Protein AF-A0A0B6XZX4-F1 (afdb_monomer)

Foldseek 3Di:
DDDDDDDDDDPPPPPDPDDPPDPDDPQAEDEQEQDPDCSVVVSVVVVVVCVVVVPNYDYDYDD

Structure (mmCIF, N/CA/C/O backbone):
data_AF-A0A0B6XZX4-F1
#
_entry.id   AF-A0A0B6XZX4-F1
#
loop_
_atom_site.group_PDB
_atom_site.id
_atom_site.type_symbol
_atom_site.label_atom_id
_atom_site.label_alt_id
_atom_site.label_comp_id
_atom_site.label_asym_id
_atom_site.label_entity_id
_atom_site.label_seq_id
_atom_site.pdbx_PDB_ins_code
_atom_site.Cartn_x
_atom_site.Cartn_y
_atom_site.Cartn_z
_atom_site.occupancy
_atom_site.B_iso_or_equiv
_atom_site.auth_seq_id
_atom_site.auth_comp_id
_atom_site.auth_asym_id
_atom_site.auth_atom_id
_atom_site.pdbx_PDB_model_num
ATOM 1 N N . MET A 1 1 ? -46.213 -6.237 43.523 1.00 45.03 1 MET A N 1
ATOM 2 C CA . MET A 1 1 ? -47.267 -5.901 42.540 1.00 45.03 1 MET A CA 1
ATOM 3 C C . MET A 1 1 ? -46.825 -4.641 41.796 1.00 45.03 1 MET A C 1
ATOM 5 O O . MET A 1 1 ? -47.136 -3.542 42.226 1.00 45.03 1 MET A O 1
ATOM 9 N N . LEU A 1 2 ? -45.997 -4.786 40.756 1.00 44.91 2 LEU A N 1
ATOM 10 C CA . LEU A 1 2 ? -45.477 -3.664 39.961 1.00 44.91 2 LEU A CA 1
ATOM 11 C C . LEU A 1 2 ? -45.891 -3.874 38.503 1.00 44.91 2 LEU A C 1
ATOM 13 O O . LEU A 1 2 ? -45.745 -4.968 37.958 1.00 44.91 2 LEU A O 1
ATOM 17 N N . LYS A 1 3 ? -46.523 -2.844 37.935 1.00 47.75 3 LYS A N 1
ATOM 18 C CA . LYS A 1 3 ? -47.250 -2.887 36.666 1.00 47.75 3 LYS A CA 1
ATOM 19 C C . LYS A 1 3 ? -46.278 -2.887 35.484 1.00 47.75 3 LYS A C 1
ATOM 21 O O . LYS A 1 3 ? -45.437 -2.007 35.349 1.00 47.75 3 LYS A O 1
ATOM 26 N N . LYS A 1 4 ? -46.462 -3.880 34.618 1.00 52.94 4 LYS A N 1
ATOM 27 C CA . LYS A 1 4 ? -45.904 -4.018 33.273 1.00 52.94 4 LYS A CA 1
ATOM 28 C 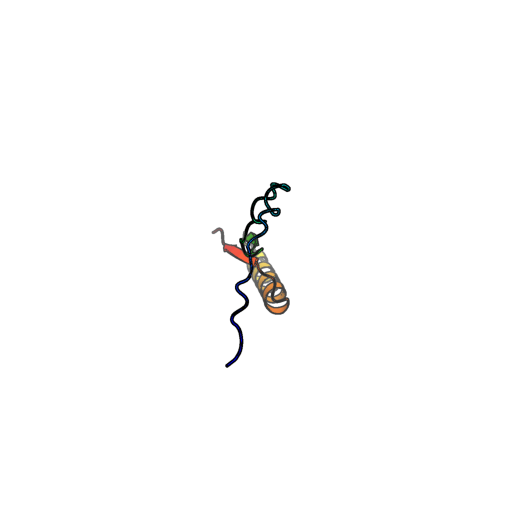C . LYS A 1 4 ? -46.458 -2.874 32.410 1.00 52.94 4 LYS A C 1
ATOM 30 O O . LYS A 1 4 ? -47.666 -2.825 32.196 1.00 52.94 4 LYS A O 1
ATOM 35 N N . VAL A 1 5 ? -45.612 -1.965 31.929 1.00 51.19 5 VAL A N 1
ATOM 36 C CA . VAL A 1 5 ? -45.974 -1.042 30.840 1.00 51.19 5 VAL A CA 1
ATOM 37 C C . VAL A 1 5 ? -45.163 -1.463 29.628 1.00 51.19 5 VAL A C 1
ATOM 39 O O . VAL A 1 5 ? -43.946 -1.318 29.576 1.00 51.19 5 VAL A O 1
ATOM 42 N N . ILE A 1 6 ? -45.867 -2.098 28.700 1.00 51.66 6 ILE A N 1
ATOM 43 C CA . ILE A 1 6 ? -45.359 -2.556 27.415 1.00 51.66 6 ILE A CA 1
ATOM 44 C C . ILE A 1 6 ? -45.236 -1.315 26.526 1.00 51.66 6 ILE A C 1
ATOM 46 O O . ILE A 1 6 ? -46.193 -0.557 26.382 1.00 51.66 6 ILE A O 1
ATOM 50 N N . CYS A 1 7 ? -44.047 -1.095 25.967 1.00 37.03 7 CYS A N 1
ATOM 51 C CA . CYS A 1 7 ? -43.784 -0.050 24.983 1.00 37.03 7 CYS A CA 1
ATOM 52 C C . CYS A 1 7 ? -44.622 -0.318 23.718 1.00 37.03 7 CYS A C 1
ATOM 54 O O . CYS A 1 7 ? -44.473 -1.362 23.083 1.00 37.03 7 CYS A O 1
ATOM 56 N N . SER A 1 8 ? -45.524 0.606 23.377 1.00 49.25 8 SER A N 1
ATOM 57 C CA . SER A 1 8 ? -46.333 0.566 22.155 1.00 49.25 8 SER A CA 1
ATOM 58 C C . SER A 1 8 ? -45.534 1.169 21.000 1.00 49.25 8 SER A C 1
ATOM 60 O O . SER A 1 8 ? -45.180 2.346 21.032 1.00 49.25 8 SER A O 1
ATOM 62 N N . SER A 1 9 ? -45.247 0.352 19.984 1.00 52.16 9 SER A N 1
ATOM 63 C CA . SER A 1 9 ? -44.575 0.757 18.744 1.00 52.16 9 SER A CA 1
ATOM 64 C C . SER A 1 9 ? -45.360 1.840 18.001 1.00 52.16 9 SER A C 1
ATOM 66 O O . SER A 1 9 ? -46.399 1.550 17.412 1.00 52.16 9 SER A O 1
ATOM 68 N N . ASN A 1 10 ? -44.822 3.060 17.950 1.00 49.88 10 ASN A N 1
ATOM 69 C CA . ASN A 1 10 ? -45.223 4.071 16.973 1.00 49.88 10 ASN A CA 1
ATOM 70 C C . ASN A 1 10 ? -44.232 4.052 15.802 1.00 49.88 10 ASN A C 1
ATOM 72 O O . ASN A 1 10 ? -43.107 4.543 15.882 1.00 49.88 10 ASN A O 1
ATOM 76 N N . ASN A 1 11 ? -44.677 3.433 14.711 1.00 55.19 11 ASN A N 1
ATOM 77 C CA . ASN A 1 11 ? -43.956 3.236 13.457 1.00 55.19 11 ASN A CA 1
ATOM 78 C C . ASN A 1 11 ? -43.920 4.538 12.626 1.00 55.19 11 ASN A C 1
ATOM 80 O O . ASN A 1 11 ? -44.666 4.689 11.664 1.00 55.19 11 ASN A O 1
ATOM 84 N N . VAL A 1 12 ? -43.055 5.491 12.989 1.00 51.41 12 VAL A N 1
ATOM 85 C CA . VAL A 1 12 ? -42.802 6.711 12.180 1.00 51.41 12 VAL A CA 1
ATOM 86 C C . VAL A 1 12 ? -41.404 6.757 11.548 1.00 51.41 12 VAL A C 1
ATOM 88 O O . VAL A 1 12 ? -41.079 7.690 10.821 1.00 51.41 12 VAL A O 1
ATOM 91 N N . ALA A 1 13 ? -40.578 5.725 11.727 1.00 49.91 13 ALA A N 1
ATOM 92 C CA . ALA A 1 13 ? -39.201 5.692 11.222 1.00 49.91 13 ALA A CA 1
ATOM 93 C C . ALA A 1 13 ? -39.060 5.188 9.762 1.00 49.91 13 ALA A C 1
ATOM 95 O O . ALA A 1 13 ? -38.055 4.571 9.423 1.00 49.91 13 ALA A O 1
ATOM 96 N N . LYS A 1 14 ? -40.053 5.421 8.885 1.00 52.97 14 LYS A N 1
ATOM 97 C CA . LYS A 1 14 ? -40.038 4.955 7.474 1.00 52.97 14 LYS A CA 1
ATOM 98 C C . LYS A 1 14 ? -40.082 6.081 6.423 1.00 52.97 14 LYS A C 1
ATOM 100 O O . LYS A 1 14 ? -40.394 5.820 5.269 1.00 52.97 14 LYS A O 1
ATOM 105 N N . ILE A 1 15 ? -39.770 7.328 6.789 1.00 59.09 15 ILE A N 1
ATOM 106 C CA . ILE A 1 15 ? -39.885 8.483 5.867 1.00 59.09 15 ILE A CA 1
ATOM 107 C C . ILE A 1 15 ? -38.560 9.091 5.385 1.00 59.09 15 ILE A C 1
ATOM 109 O O . ILE A 1 15 ? -38.589 10.043 4.613 1.00 59.09 15 ILE A O 1
ATOM 113 N N . ILE A 1 16 ? -37.399 8.534 5.745 1.00 59.12 16 ILE A N 1
ATOM 114 C CA . ILE A 1 16 ? -36.119 8.939 5.140 1.00 59.12 16 ILE A CA 1
ATOM 115 C C . ILE A 1 16 ? -35.352 7.712 4.647 1.00 59.12 16 ILE A C 1
ATOM 117 O O . ILE A 1 16 ? -34.717 6.991 5.409 1.00 59.12 16 ILE A O 1
ATOM 121 N N . GLY A 1 17 ? -35.440 7.446 3.344 1.00 49.28 17 GLY A N 1
ATOM 122 C CA . GLY A 1 17 ? -34.696 6.388 2.664 1.00 49.28 17 GLY A CA 1
ATOM 123 C C . GLY A 1 17 ? -33.194 6.671 2.611 1.00 49.28 17 GLY A C 1
ATOM 124 O O . GLY A 1 17 ? -32.657 6.975 1.550 1.00 49.28 17 GLY A O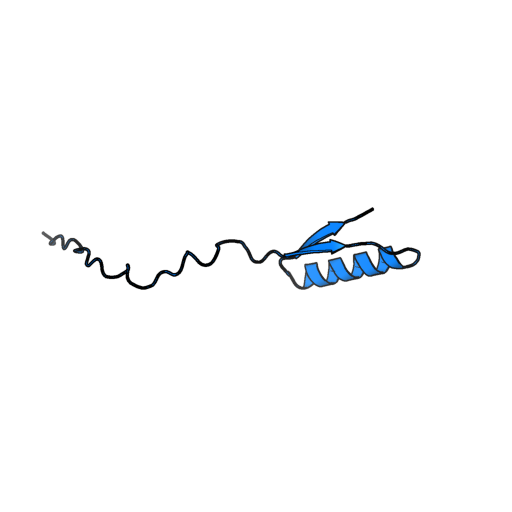 1
ATOM 125 N N . ARG A 1 18 ? -32.495 6.549 3.740 1.00 56.91 18 ARG A N 1
ATOM 126 C CA . ARG A 1 18 ? -31.048 6.338 3.744 1.00 56.91 18 ARG A CA 1
ATOM 127 C C . ARG A 1 18 ? -30.839 4.842 3.956 1.00 56.91 18 ARG A C 1
ATOM 129 O O . ARG A 1 18 ? -31.126 4.324 5.031 1.00 56.91 18 ARG A O 1
ATOM 136 N N . ALA A 1 19 ? -30.383 4.147 2.913 1.00 62.94 19 ALA A N 1
ATOM 137 C CA . ALA A 1 19 ? -29.752 2.839 3.069 1.00 62.94 19 ALA A CA 1
ATOM 138 C C . ALA A 1 19 ? -28.751 2.901 4.243 1.00 62.94 19 ALA A C 1
ATOM 140 O O . ALA A 1 19 ? -28.193 3.984 4.469 1.00 62.94 19 ALA A O 1
ATOM 141 N N . PRO A 1 20 ? -28.519 1.807 4.997 1.00 55.78 20 PRO A N 1
ATOM 142 C CA . PRO A 1 20 ? -27.468 1.808 6.007 1.00 55.78 20 PRO A CA 1
ATOM 143 C C . PRO A 1 20 ? -26.188 2.291 5.325 1.00 55.78 20 PRO A C 1
ATOM 145 O O . PRO A 1 20 ? -25.760 1.701 4.332 1.00 55.78 20 PRO A O 1
ATOM 148 N N . LEU A 1 21 ? -25.657 3.431 5.787 1.00 58.06 21 LEU A N 1
ATOM 149 C CA . LEU A 1 21 ? -24.385 3.962 5.315 1.00 58.06 21 LEU A CA 1
ATOM 150 C C . LEU A 1 21 ? -23.399 2.813 5.487 1.00 58.06 21 LEU A C 1
ATOM 152 O O . LEU A 1 21 ? -23.247 2.310 6.599 1.00 58.06 21 LEU A O 1
ATOM 156 N N . SER A 1 22 ? -22.907 2.315 4.358 1.00 58.50 22 SER A N 1
ATOM 157 C CA . SER A 1 22 ? -22.301 0.999 4.224 1.00 58.50 22 SER A CA 1
ATOM 158 C C . SER A 1 22 ? -21.382 0.702 5.404 1.00 58.50 22 SER A C 1
ATOM 160 O O . SER A 1 22 ? -20.417 1.427 5.629 1.00 58.50 22 SER A O 1
ATOM 162 N N . SER A 1 23 ? -21.680 -0.359 6.149 1.00 63.00 23 SER A N 1
ATOM 163 C CA . SER A 1 23 ? -20.905 -0.844 7.295 1.00 63.00 23 SER A CA 1
ATOM 164 C C . SER A 1 23 ? -19.555 -1.448 6.885 1.00 63.00 23 SER A C 1
ATOM 166 O O . SER A 1 23 ? -19.094 -2.407 7.500 1.00 63.00 23 SER A O 1
ATOM 168 N N . VAL A 1 24 ? -18.948 -0.947 5.808 1.00 64.31 24 VAL A N 1
ATOM 169 C CA . VAL A 1 24 ? -17.593 -1.321 5.421 1.00 64.31 24 VAL A CA 1
ATOM 170 C C . VAL A 1 24 ? -16.671 -0.556 6.369 1.00 64.31 24 VAL A C 1
ATOM 172 O O . VAL A 1 24 ? -16.816 0.667 6.460 1.00 64.31 24 VAL A O 1
ATOM 175 N N . PRO A 1 25 ? -15.757 -1.213 7.103 1.00 60.41 25 PRO A N 1
ATOM 176 C CA . PRO A 1 25 ? -14.647 -0.478 7.696 1.00 60.41 25 PRO A CA 1
ATOM 177 C C . PRO A 1 25 ? -13.981 0.326 6.571 1.00 60.41 25 PRO A C 1
ATOM 179 O O . PRO A 1 25 ? -13.827 -0.200 5.469 1.00 60.41 25 PRO A O 1
ATOM 182 N N . ASP A 1 26 ? -13.628 1.592 6.808 1.00 72.94 26 ASP A N 1
ATOM 183 C CA . ASP A 1 26 ? -12.979 2.467 5.811 1.00 72.94 26 ASP A CA 1
ATOM 184 C C . ASP A 1 26 ? -11.514 2.043 5.575 1.00 72.94 26 ASP A C 1
ATOM 186 O O . ASP A 1 26 ? -10.604 2.862 5.529 1.00 72.94 26 ASP A O 1
ATOM 190 N N . THR A 1 27 ? -11.273 0.733 5.474 1.00 80.00 27 THR A N 1
ATOM 191 C CA . THR A 1 27 ? -9.997 0.151 5.091 1.00 80.00 27 THR A CA 1
ATOM 192 C C . THR A 1 27 ? -9.829 0.342 3.597 1.00 80.00 27 THR A C 1
ATOM 194 O O . THR A 1 27 ? -10.569 -0.223 2.788 1.00 80.00 27 THR A O 1
ATOM 197 N N . ARG A 1 28 ? -8.866 1.179 3.219 1.00 85.06 28 ARG A N 1
ATOM 198 C CA . ARG A 1 28 ? -8.573 1.464 1.815 1.00 85.06 28 ARG A CA 1
ATOM 199 C C . ARG A 1 28 ? -7.510 0.495 1.317 1.00 85.06 28 ARG A C 1
ATOM 201 O O . ARG A 1 28 ? -6.413 0.451 1.864 1.00 85.06 28 ARG A O 1
ATOM 208 N N . ARG A 1 29 ? -7.851 -0.266 0.273 1.00 87.88 29 ARG A N 1
ATOM 209 C CA . ARG A 1 29 ? -6.902 -1.122 -0.448 1.00 87.88 29 ARG A CA 1
ATOM 210 C C . ARG A 1 29 ? -6.090 -0.253 -1.400 1.00 87.88 29 ARG A C 1
ATOM 212 O O . ARG A 1 29 ? -6.671 0.444 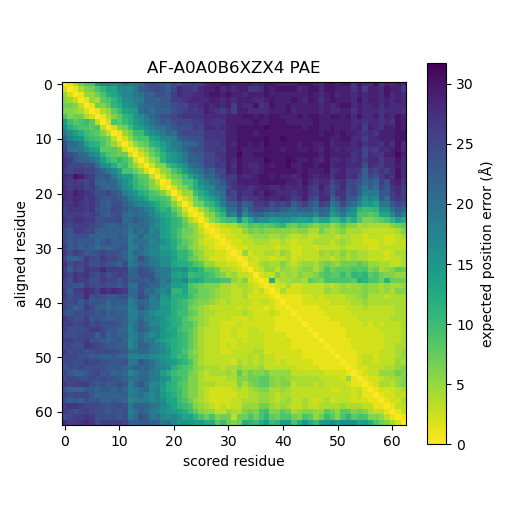-2.233 1.00 87.88 29 ARG A O 1
ATOM 219 N N . VAL A 1 30 ? -4.773 -0.267 -1.241 1.00 88.19 30 VAL A N 1
ATOM 220 C CA . VAL A 1 30 ? -3.832 0.522 -2.036 1.00 88.19 30 VAL A CA 1
ATOM 221 C C . VAL A 1 30 ? -2.786 -0.412 -2.624 1.00 88.19 30 VAL A C 1
ATOM 223 O O . VAL A 1 30 ? -2.173 -1.209 -1.918 1.00 88.19 30 VAL A O 1
ATOM 226 N N . THR A 1 31 ? -2.583 -0.295 -3.928 1.00 89.75 31 THR A N 1
ATOM 227 C CA . THR A 1 31 ? -1.578 -1.056 -4.663 1.00 89.75 31 THR A CA 1
ATOM 228 C C . THR A 1 31 ? -0.206 -0.415 -4.477 1.00 89.75 31 THR A C 1
ATOM 230 O O . THR A 1 31 ? -0.046 0.779 -4.742 1.00 89.75 31 THR A O 1
ATOM 233 N N . LEU A 1 32 ? 0.777 -1.194 -4.027 1.00 87.12 32 LEU A N 1
ATOM 234 C CA . LEU A 1 32 ? 2.154 -0.742 -3.847 1.00 87.12 32 LEU A CA 1
ATOM 235 C C . LEU A 1 32 ? 3.038 -1.380 -4.918 1.00 87.12 32 LEU A C 1
ATOM 237 O O . LEU A 1 32 ? 3.174 -2.598 -4.969 1.00 87.12 32 LEU A O 1
ATOM 241 N N . ILE A 1 33 ? 3.643 -0.540 -5.755 1.00 88.25 33 ILE A N 1
ATOM 242 C CA . ILE A 1 33 ? 4.589 -0.964 -6.788 1.00 88.25 33 ILE A CA 1
ATOM 243 C C . ILE A 1 33 ? 5.985 -0.567 -6.301 1.00 88.25 33 ILE A C 1
ATOM 245 O O . ILE A 1 33 ? 6.305 0.629 -6.315 1.00 88.25 33 ILE A O 1
ATOM 249 N N . PRO A 1 34 ? 6.804 -1.519 -5.824 1.00 80.75 34 PRO A N 1
ATOM 250 C CA . PRO A 1 34 ? 8.185 -1.235 -5.483 1.00 80.75 34 PRO A CA 1
ATOM 251 C C . PRO A 1 34 ? 8.929 -0.929 -6.788 1.00 80.75 34 PRO A C 1
ATOM 253 O O . PRO A 1 34 ? 9.099 -1.789 -7.644 1.00 80.75 34 PRO A O 1
ATOM 256 N N . GLY A 1 35 ? 9.312 0.334 -6.987 1.00 83.50 35 GLY A N 1
ATOM 257 C CA . GLY A 1 35 ? 10.163 0.714 -8.119 1.00 83.50 35 GLY A CA 1
ATOM 258 C C . GLY A 1 35 ? 11.540 0.035 -8.057 1.00 83.50 35 GLY A C 1
ATOM 259 O O . GLY A 1 35 ? 11.856 -0.664 -7.100 1.00 83.50 35 GLY A O 1
ATOM 260 N N . ASP A 1 36 ? 12.392 0.285 -9.050 1.00 82.69 36 ASP A N 1
ATOM 261 C CA . ASP A 1 36 ? 13.749 -0.282 -9.109 1.00 82.69 36 ASP A CA 1
ATOM 262 C C . ASP A 1 36 ? 14.780 0.579 -8.339 1.00 82.69 36 ASP A C 1
ATOM 264 O O . ASP A 1 36 ? 14.555 1.762 -8.052 1.00 82.69 36 ASP A O 1
ATOM 268 N N . GLY A 1 37 ? 15.928 0.000 -7.988 1.00 88.44 37 GLY A N 1
ATOM 269 C CA . GLY A 1 37 ? 16.977 0.659 -7.206 1.00 88.44 37 GLY A CA 1
ATOM 270 C C . GLY A 1 37 ? 16.586 0.854 -5.738 1.00 88.44 37 GLY A C 1
ATOM 271 O O . GLY A 1 37 ? 16.401 -0.122 -5.030 1.00 88.44 37 GLY A O 1
ATOM 272 N N . ILE A 1 38 ? 16.468 2.112 -5.287 1.00 89.69 38 ILE A N 1
ATOM 273 C CA . ILE A 1 38 ? 16.100 2.506 -3.900 1.00 89.69 38 ILE A CA 1
ATOM 274 C C . ILE A 1 38 ? 14.571 2.374 -3.643 1.00 89.69 38 ILE A C 1
ATOM 276 O O . ILE A 1 38 ? 14.052 2.698 -2.571 1.00 89.69 38 ILE A O 1
ATOM 280 N N . GLY A 1 39 ? 13.804 1.968 -4.661 1.00 89.81 39 GLY A N 1
ATOM 281 C CA . G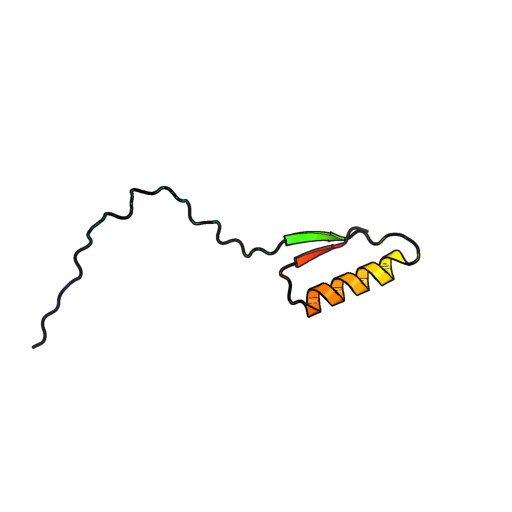LY A 1 39 ? 12.345 1.851 -4.607 1.00 89.81 39 GLY A CA 1
ATOM 282 C C . GLY A 1 39 ? 11.816 0.948 -3.483 1.00 89.81 39 GLY A C 1
ATOM 283 O O . GLY A 1 39 ? 10.889 1.376 -2.780 1.00 89.81 39 GLY A O 1
ATOM 284 N N . PRO A 1 40 ? 12.385 -0.252 -3.251 1.00 90.56 40 PRO A N 1
ATOM 285 C CA . PRO A 1 40 ? 11.952 -1.141 -2.176 1.00 90.56 40 PRO A CA 1
ATOM 286 C C . PRO A 1 40 ? 12.188 -0.552 -0.779 1.00 90.56 40 PRO A C 1
ATOM 288 O O . PRO A 1 40 ? 11.320 -0.657 0.090 1.00 90.56 40 PRO A O 1
ATOM 291 N N . GLU A 1 41 ? 13.312 0.133 -0.558 1.00 92.31 41 GLU A N 1
ATOM 292 C CA . GLU A 1 41 ? 13.679 0.719 0.734 1.00 92.31 41 GLU A CA 1
ATOM 293 C C . GLU A 1 41 ? 12.711 1.832 1.147 1.00 92.31 41 GLU A C 1
ATOM 295 O O . GLU A 1 41 ? 12.259 1.8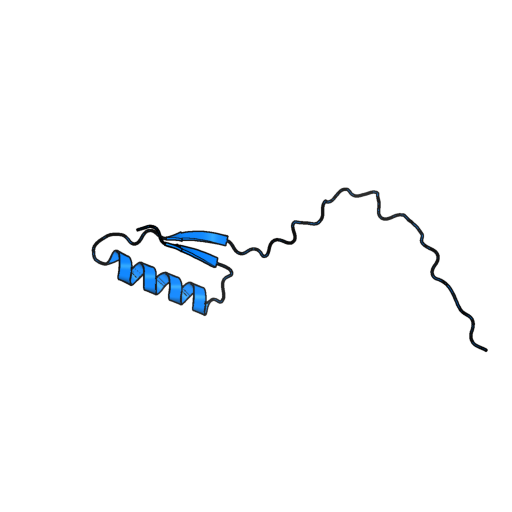87 2.294 1.00 92.31 41 GLU A O 1
ATOM 300 N N . ILE A 1 42 ? 12.339 2.704 0.206 1.00 91.88 42 ILE A N 1
ATOM 301 C CA . ILE A 1 42 ? 11.379 3.786 0.467 1.00 91.88 42 ILE A CA 1
ATOM 302 C C . ILE A 1 42 ? 9.966 3.227 0.637 1.00 91.88 42 ILE A C 1
ATOM 304 O O . ILE A 1 42 ? 9.237 3.654 1.533 1.00 91.88 42 ILE A O 1
ATOM 308 N N . SER A 1 43 ? 9.592 2.235 -0.171 1.00 92.12 43 SER A N 1
ATOM 309 C CA . SER A 1 43 ? 8.290 1.566 -0.072 1.00 92.12 43 SER A CA 1
ATOM 310 C C . SER A 1 43 ? 8.094 0.899 1.295 1.00 92.12 43 SER A C 1
ATOM 312 O O . SER A 1 43 ? 6.999 0.953 1.858 1.00 92.12 43 SER A O 1
ATOM 314 N N . ALA A 1 44 ? 9.153 0.325 1.874 1.00 91.50 44 ALA A N 1
ATOM 315 C CA . ALA A 1 44 ? 9.131 -0.214 3.231 1.00 91.50 44 ALA A CA 1
ATOM 316 C C . ALA A 1 44 ? 9.009 0.890 4.298 1.00 91.50 44 ALA A C 1
ATOM 318 O O . ALA A 1 44 ? 8.217 0.760 5.232 1.00 91.50 44 ALA A O 1
ATOM 319 N N . ALA A 1 45 ? 9.741 2.001 4.150 1.00 94.00 45 ALA A N 1
ATOM 320 C CA . ALA A 1 45 ? 9.662 3.129 5.082 1.00 94.00 45 ALA A CA 1
ATOM 321 C C . ALA A 1 45 ? 8.255 3.751 5.127 1.00 94.00 45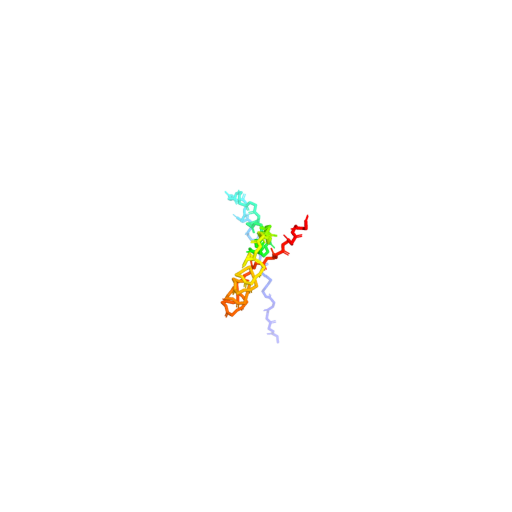 ALA A C 1
ATOM 323 O O . ALA A 1 45 ? 7.746 4.074 6.200 1.00 94.00 45 ALA A O 1
ATOM 324 N N . VAL A 1 46 ? 7.592 3.875 3.974 1.00 92.25 46 VAL A N 1
ATOM 325 C CA . VAL A 1 46 ? 6.218 4.386 3.884 1.00 92.25 46 VAL A CA 1
ATOM 326 C C . VAL A 1 46 ? 5.244 3.478 4.637 1.00 92.25 46 VAL A C 1
ATOM 328 O O . VAL A 1 46 ? 4.466 3.972 5.452 1.00 92.25 46 VAL A O 1
ATOM 331 N N . GLN A 1 47 ? 5.320 2.159 4.440 1.00 91.50 47 GLN A N 1
ATOM 332 C CA . GLN A 1 47 ? 4.471 1.204 5.163 1.00 91.50 47 GLN A CA 1
ATOM 333 C C . GLN A 1 47 ? 4.627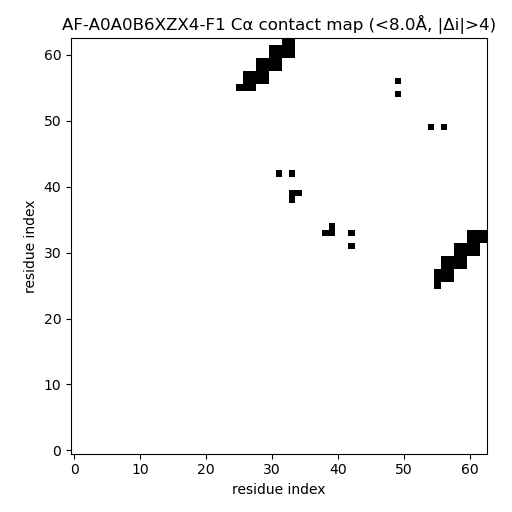 1.334 6.686 1.00 91.50 47 GLN A C 1
ATOM 335 O O . GLN A 1 47 ? 3.622 1.403 7.395 1.00 91.50 47 GLN A O 1
ATOM 340 N N . GLN A 1 48 ? 5.863 1.475 7.181 1.00 93.25 48 GLN A N 1
ATOM 341 C CA . GLN A 1 48 ? 6.140 1.660 8.613 1.00 93.25 48 GLN A CA 1
ATOM 342 C C . GLN A 1 48 ? 5.514 2.944 9.177 1.00 93.25 48 GLN A C 1
ATOM 344 O O . GLN A 1 48 ? 4.989 2.945 10.291 1.00 93.25 48 GLN A O 1
ATOM 349 N N . ILE A 1 49 ? 5.529 4.043 8.415 1.00 93.75 49 ILE A N 1
ATOM 350 C CA . ILE A 1 49 ? 4.901 5.309 8.827 1.00 93.75 49 ILE A CA 1
ATOM 351 C C . ILE A 1 49 ? 3.386 5.133 8.972 1.00 93.75 49 ILE A C 1
ATOM 353 O O . ILE A 1 49 ? 2.799 5.585 9.957 1.00 93.75 49 ILE A O 1
ATOM 357 N N . PHE A 1 50 ? 2.745 4.459 8.016 1.00 91.19 50 PHE A N 1
ATOM 358 C CA . PHE A 1 50 ? 1.299 4.235 8.048 1.00 91.19 50 PHE A CA 1
ATOM 359 C C . PHE A 1 50 ? 0.865 3.259 9.150 1.00 91.19 50 PHE A C 1
ATOM 361 O O . PHE A 1 50 ? -0.203 3.458 9.741 1.00 91.19 50 PHE A O 1
ATOM 368 N N . GLU A 1 51 ? 1.703 2.270 9.473 1.00 90.50 51 GLU A N 1
ATOM 369 C CA . GLU A 1 51 ? 1.518 1.370 10.615 1.00 90.50 51 GLU A CA 1
ATOM 370 C C . GLU A 1 51 ? 1.633 2.127 11.946 1.00 90.50 51 GLU A C 1
ATOM 372 O O . GLU A 1 51 ? 0.748 2.024 12.801 1.00 90.50 51 GLU A O 1
ATOM 377 N N . ALA A 1 52 ? 2.656 2.976 12.098 1.00 93.88 52 ALA A N 1
ATOM 378 C CA . ALA A 1 52 ? 2.819 3.835 13.272 1.00 93.88 52 ALA A CA 1
ATOM 379 C C . ALA A 1 52 ? 1.648 4.822 13.437 1.00 93.88 52 ALA A C 1
ATOM 381 O O . ALA A 1 52 ? 1.199 5.083 14.556 1.00 93.88 52 ALA A O 1
ATOM 382 N N . ALA A 1 53 ? 1.113 5.324 12.322 1.00 92.12 53 ALA A N 1
ATOM 383 C CA . ALA A 1 53 ? -0.072 6.175 12.287 1.00 92.12 53 ALA A CA 1
ATOM 384 C C . ALA A 1 53 ? -1.393 5.413 12.528 1.00 92.12 53 ALA A C 1
ATOM 386 O O . ALA A 1 53 ? -2.440 6.050 12.645 1.00 92.12 53 ALA A O 1
ATOM 387 N N . LYS A 1 54 ? -1.362 4.072 12.639 1.00 88.75 54 LYS A N 1
ATOM 388 C CA . LYS A 1 54 ? -2.534 3.192 12.831 1.00 88.75 54 LYS A CA 1
ATOM 389 C C . LYS A 1 54 ? -3.638 3.447 11.806 1.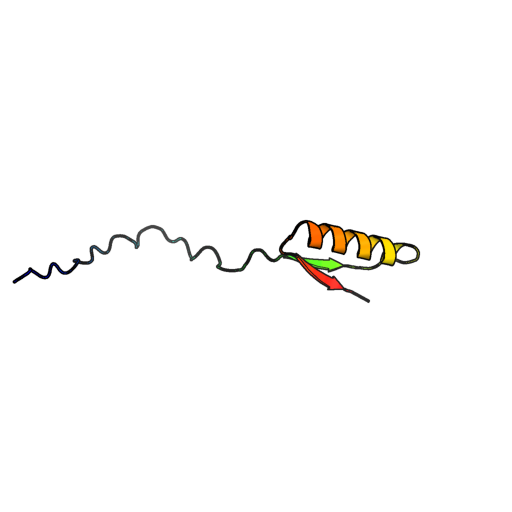00 88.75 54 LYS A C 1
ATOM 391 O O . LYS A 1 54 ? -4.826 3.479 12.132 1.00 88.75 54 LYS A O 1
ATOM 396 N N . THR A 1 55 ? -3.231 3.661 10.563 1.00 87.12 55 THR A N 1
ATOM 397 C CA . THR A 1 55 ? -4.156 4.006 9.483 1.00 87.12 55 THR A CA 1
ATOM 398 C C . THR A 1 55 ? -4.809 2.727 8.953 1.00 87.12 55 THR A C 1
ATOM 400 O O . THR A 1 55 ? -4.099 1.739 8.761 1.00 87.12 55 THR A O 1
ATOM 403 N N . PRO A 1 56 ? -6.129 2.700 8.696 1.00 89.31 56 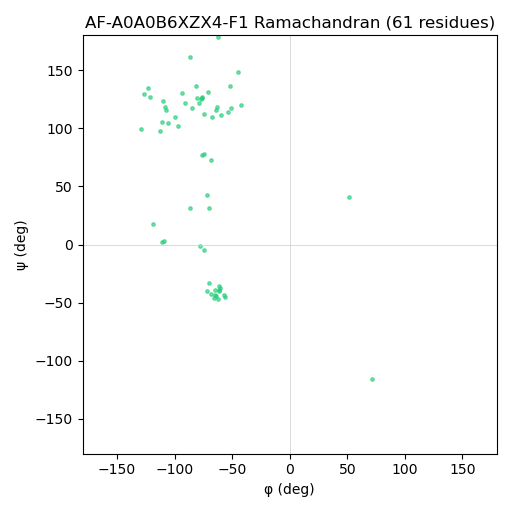PRO A N 1
ATOM 404 C CA . PRO A 1 56 ? -6.794 1.535 8.116 1.00 89.31 56 PRO A CA 1
ATOM 405 C C . PRO A 1 56 ? -6.457 1.423 6.617 1.00 89.31 56 PRO A C 1
ATOM 407 O O . PRO A 1 56 ? -7.240 1.811 5.751 1.00 89.31 56 PRO A O 1
ATOM 410 N N . ILE A 1 57 ? -5.261 0.928 6.298 1.00 89.56 57 ILE A N 1
ATOM 411 C CA . ILE A 1 57 ? -4.784 0.719 4.925 1.00 89.56 57 ILE A CA 1
ATOM 412 C C . ILE A 1 57 ? -4.405 -0.747 4.754 1.00 89.56 57 ILE A C 1
ATOM 414 O O . ILE A 1 57 ? -3.737 -1.331 5.603 1.00 89.56 57 ILE A O 1
ATOM 418 N N . GLU A 1 58 ? -4.834 -1.324 3.639 1.00 89.44 58 GLU A N 1
ATOM 419 C CA . GLU A 1 58 ? -4.443 -2.659 3.202 1.00 89.44 58 GLU A CA 1
ATOM 420 C C . GLU A 1 58 ? -3.546 -2.518 1.969 1.00 89.44 58 GLU A C 1
ATOM 422 O O . GLU A 1 58 ? -3.936 -1.886 0.983 1.00 89.44 58 GLU A O 1
ATOM 427 N N . TRP A 1 59 ? -2.339 -3.077 2.040 1.00 89.69 59 TRP A N 1
ATOM 428 C CA . TRP A 1 59 ? -1.347 -3.008 0.969 1.00 89.69 59 TRP A CA 1
ATOM 429 C C . TRP A 1 59 ? -1.442 -4.237 0.067 1.00 89.69 59 TRP A C 1
ATOM 431 O O . TRP A 1 59 ? -1.438 -5.363 0.558 1.00 89.69 59 TRP A O 1
ATOM 441 N N . ASP A 1 60 ? -1.494 -4.010 -1.242 1.00 87.25 60 ASP A N 1
ATOM 442 C CA . ASP A 1 60 ? -1.448 -5.053 -2.269 1.00 87.25 60 ASP A CA 1
ATOM 443 C C . ASP A 1 60 ? -0.134 -4.908 -3.057 1.00 87.25 60 ASP A C 1
ATOM 445 O O . ASP A 1 60 ? -0.031 -3.998 -3.891 1.00 87.25 60 ASP A O 1
ATOM 449 N N . PRO A 1 61 ? 0.913 -5.691 -2.732 1.00 79.31 61 PRO A N 1
ATOM 450 C CA . PRO A 1 61 ? 2.184 -5.616 -3.436 1.00 79.31 61 PRO A CA 1
ATOM 451 C C . PRO A 1 61 ? 2.037 -6.196 -4.844 1.00 79.31 61 PRO A C 1
ATOM 453 O O . PRO A 1 61 ? 1.511 -7.294 -5.020 1.00 79.31 61 PRO A O 1
ATOM 456 N N . VAL A 1 62 ? 2.519 -5.459 -5.842 1.00 72.44 62 VAL A N 1
ATOM 457 C CA . VAL A 1 62 ? 2.603 -5.935 -7.228 1.00 72.44 62 VAL A CA 1
ATOM 458 C C . VAL A 1 62 ? 4.069 -6.191 -7.538 1.00 72.44 62 VAL A C 1
ATOM 460 O O . VAL A 1 62 ? 4.857 -5.246 -7.500 1.00 72.44 62 VAL A O 1
ATOM 463 N N . ASP A 1 63 ? 4.409 -7.454 -7.795 1.00 65.62 63 ASP A N 1
ATOM 464 C CA . ASP A 1 63 ? 5.696 -7.871 -8.377 1.00 65.62 63 ASP A CA 1
ATOM 465 C C . ASP A 1 63 ? 5.737 -7.604 -9.892 1.00 65.62 63 ASP A C 1
ATOM 467 O O . ASP A 1 63 ? 4.701 -7.829 -10.570 1.00 65.62 63 ASP A O 1
#

Solvent-accessible surface area (backbone atoms only — not comparable to full-atom values): 4365 Å² total; per-residue (Å²): 144,80,84,86,79,79,86,77,87,77,90,71,91,82,82,71,95,67,71,79,76,69,90,62,74,84,56,45,79,43,79,43,71,60,51,78,86,68,26,50,64,53,52,51,53,52,51,53,53,41,56,75,65,67,54,59,64,43,80,44,80,53,133

Secondary structure (DSSP, 8-state):
-----PPP----TTS------------EEEEE---STTHHHHHHHHHHHHHHTT--EEEEE--

Nearest PDB structures (foldseek):
  6kdf-assembly5_I  TM=9.728E-01  e=2.249E-03  Homo sapiens
  6kdf-assembly1_B  TM=9.537E-01  e=2.588E-03  Homo sapiens
  3blx-assembly1_G  TM=8.934E-01  e=3.253E-02  Saccharomyces cerevisiae
  3blv-assembly1_C  TM=8.251E-01  e=4.017E-02  Saccharomyces cerevisiae
  3hxs-assembly1_A  TM=4.274E-01  e=3.615E+00  Bacteroides fragilis

Mean predicted aligned error: 14.85 Å

Sequence (63 aa):
MLKKVICSSNNVAKIIGRAPLSSVPDTRRVTLIPGDGIGPEISAAVQQIFEAAKTPIEWDPVD

Radius of gyration: 24.62 Å; Cα contacts (8 Å, |Δi|>4): 36; chains: 1; bounding box: 64×17×52 Å

Organism: NCBI:txid1028688

pLDDT: mean 74.0, std 17.74, range [37.03, 94.0]